Protein AF-A0A2V5Q700-F1 (afdb_monomer)

Mean predicted aligned error: 2.27 Å

Structure (mmCIF, N/CA/C/O backbone):
data_AF-A0A2V5Q700-F1
#
_entry.id   AF-A0A2V5Q700-F1
#
loop_
_atom_site.group_PDB
_atom_site.id
_atom_site.type_symbol
_atom_site.label_atom_id
_atom_site.label_alt_id
_atom_site.label_comp_id
_atom_site.label_asym_id
_atom_site.label_entity_id
_atom_site.label_seq_id
_atom_site.pdbx_PDB_ins_code
_atom_site.Cartn_x
_atom_site.Cartn_y
_atom_site.Cartn_z
_atom_site.occupancy
_atom_site.B_iso_or_equiv
_atom_site.auth_seq_id
_atom_site.auth_comp_id
_atom_site.auth_asym_id
_atom_site.auth_atom_id
_atom_site.pdbx_PDB_model_num
ATOM 1 N N . MET A 1 1 ? 0.030 -3.138 -11.727 1.00 96.06 1 MET A N 1
ATOM 2 C CA . MET A 1 1 ? -1.279 -2.973 -11.046 1.00 96.06 1 MET A CA 1
ATOM 3 C C . MET A 1 1 ? -1.141 -3.255 -9.556 1.00 96.06 1 MET A C 1
ATOM 5 O O . MET A 1 1 ? -0.258 -4.011 -9.170 1.00 96.06 1 MET A O 1
ATOM 9 N N . ILE A 1 2 ? -2.013 -2.672 -8.734 1.00 98.50 2 ILE A N 1
ATOM 10 C CA . ILE A 1 2 ? -2.138 -2.974 -7.301 1.00 98.50 2 ILE A CA 1
ATOM 11 C C . ILE A 1 2 ? -3.626 -3.036 -6.936 1.00 98.50 2 ILE A C 1
ATOM 13 O O . ILE A 1 2 ? -4.430 -2.302 -7.510 1.00 98.50 2 ILE A O 1
ATOM 17 N N . SER A 1 3 ? -4.001 -3.939 -6.036 1.00 98.69 3 SER A N 1
ATOM 18 C CA . SER A 1 3 ? -5.381 -4.166 -5.596 1.00 98.69 3 SER A CA 1
ATOM 19 C C . SER A 1 3 ? -5.422 -4.573 -4.124 1.00 98.69 3 SER A C 1
ATOM 21 O O . SER A 1 3 ? -4.418 -5.039 -3.589 1.00 98.69 3 SER A O 1
ATOM 23 N N . ALA A 1 4 ? -6.574 -4.388 -3.482 1.00 98.75 4 ALA A N 1
ATOM 24 C CA . ALA A 1 4 ? -6.789 -4.679 -2.070 1.00 98.75 4 ALA A CA 1
ATOM 25 C C . ALA A 1 4 ? -8.151 -5.354 -1.883 1.00 98.75 4 ALA A C 1
ATOM 27 O O . ALA A 1 4 ? -9.138 -4.918 -2.482 1.00 98.75 4 ALA A O 1
ATOM 28 N N . GLY A 1 5 ? -8.212 -6.402 -1.067 1.00 98.25 5 GLY A N 1
ATOM 29 C CA . GLY A 1 5 ? -9.446 -7.134 -0.802 1.00 98.25 5 GLY A CA 1
ATOM 30 C C . GLY A 1 5 ? -9.467 -7.714 0.611 1.00 98.25 5 GLY A C 1
ATOM 31 O O . GLY A 1 5 ? -8.581 -8.507 0.923 1.00 98.25 5 GLY A O 1
ATOM 32 N N . PRO A 1 6 ? -10.462 -7.372 1.452 1.00 98.31 6 PRO A N 1
ATOM 33 C CA . PRO A 1 6 ? -11.568 -6.429 1.211 1.00 98.31 6 PRO A CA 1
ATOM 34 C C . PRO A 1 6 ? -11.150 -4.943 1.174 1.00 98.31 6 PRO A C 1
ATOM 36 O O . PRO A 1 6 ? -10.200 -4.544 1.846 1.00 98.31 6 PRO A O 1
ATOM 39 N N . ASN A 1 7 ? -11.879 -4.120 0.407 1.00 97.94 7 ASN A N 1
ATOM 40 C CA . ASN A 1 7 ? -11.767 -2.654 0.400 1.00 97.94 7 ASN A CA 1
ATOM 41 C C . ASN A 1 7 ? -13.121 -2.004 -0.001 1.00 97.94 7 ASN A C 1
ATOM 43 O O . ASN A 1 7 ? -13.537 -2.189 -1.147 1.00 97.94 7 ASN A O 1
ATOM 47 N N . PRO A 1 8 ? -13.821 -1.271 0.893 1.00 97.81 8 PRO A N 1
ATOM 48 C CA . PRO A 1 8 ? -13.441 -0.979 2.276 1.00 97.81 8 PRO A CA 1
ATOM 49 C C . PRO A 1 8 ? -13.330 -2.251 3.120 1.00 97.81 8 PRO A C 1
ATOM 51 O O . PRO A 1 8 ? -14.021 -3.240 2.868 1.00 97.81 8 PRO A O 1
ATOM 54 N N . VAL A 1 9 ? -12.463 -2.240 4.128 1.00 98.38 9 VAL A N 1
ATOM 55 C CA . VAL A 1 9 ? -12.397 -3.337 5.102 1.00 98.38 9 VAL A CA 1
ATOM 56 C C . VAL A 1 9 ? -13.659 -3.295 5.975 1.00 98.38 9 VAL A C 1
ATOM 58 O O . VAL A 1 9 ? -14.046 -2.206 6.393 1.00 98.38 9 VAL A O 1
ATOM 61 N N . PRO A 1 10 ? -14.316 -4.428 6.285 1.00 97.62 10 PRO A N 1
ATOM 62 C CA . PRO A 1 10 ? -15.503 -4.430 7.139 1.00 97.62 10 PRO A CA 1
ATOM 63 C C . PRO A 1 10 ? -15.261 -3.801 8.522 1.00 97.62 10 PRO A C 1
ATOM 65 O O . PRO A 1 10 ? -14.192 -3.964 9.124 1.00 97.62 10 PRO A O 1
ATOM 68 N N . ALA A 1 11 ? -16.271 -3.096 9.040 1.00 96.06 11 ALA A N 1
ATOM 69 C CA . ALA A 1 11 ? -16.256 -2.543 10.394 1.00 96.06 11 ALA A CA 1
ATOM 70 C C . ALA A 1 11 ? -16.257 -3.654 11.462 1.00 96.06 11 ALA A C 1
ATOM 72 O O . ALA A 1 11 ? -16.690 -4.779 11.214 1.00 96.06 11 ALA A O 1
ATOM 73 N N . GLY A 1 12 ? -15.761 -3.335 12.657 1.00 92.12 12 GLY A N 1
ATOM 74 C CA . GLY A 1 12 ? -15.725 -4.243 13.804 1.00 92.12 12 GLY A CA 1
ATOM 75 C C . GLY A 1 12 ? -14.675 -3.832 14.834 1.00 92.12 12 GLY A C 1
ATOM 76 O O . GLY A 1 12 ? -13.915 -2.886 14.620 1.00 92.12 12 GLY A O 1
ATOM 77 N N . SER A 1 13 ? -14.595 -4.570 15.938 1.00 90.88 13 SER A N 1
ATOM 78 C CA . SER A 1 13 ? -13.622 -4.308 17.004 1.00 90.88 13 SER A CA 1
ATOM 79 C C . SER A 1 13 ? -12.177 -4.568 16.552 1.00 90.88 13 SER A C 1
ATOM 81 O O . SER A 1 13 ? -11.927 -5.444 15.727 1.00 90.88 13 SER A O 1
ATOM 83 N N . GLY A 1 14 ? -11.213 -3.827 17.108 1.00 92.06 14 GLY A N 1
ATOM 84 C CA . GLY A 1 14 ? -9.790 -3.966 16.765 1.00 92.06 14 GLY A CA 1
ATOM 85 C C . GLY A 1 14 ? -9.459 -3.474 15.354 1.00 92.06 14 GLY A C 1
ATOM 86 O O . GLY A 1 14 ? -10.238 -2.728 14.770 1.00 92.06 14 GLY A O 1
ATOM 87 N N . ALA A 1 15 ? -8.302 -3.860 14.811 1.00 95.00 15 ALA A N 1
ATOM 88 C CA . ALA A 1 15 ? -7.957 -3.626 13.407 1.00 95.00 15 ALA A CA 1
ATOM 89 C C . ALA A 1 15 ? -8.610 -4.691 12.510 1.00 95.00 15 ALA A C 1
ATOM 91 O O . ALA A 1 15 ? -8.755 -5.842 12.915 1.00 95.00 15 ALA A O 1
ATOM 92 N N . GLY A 1 16 ? -8.999 -4.305 11.296 1.00 97.50 16 GLY A N 1
ATOM 93 C CA . GLY A 1 16 ? -9.421 -5.249 10.264 1.00 97.50 16 GLY A CA 1
ATOM 94 C C . GLY A 1 16 ? -8.233 -5.649 9.396 1.00 97.50 16 GLY A C 1
ATOM 95 O O . GLY A 1 16 ? -7.149 -5.087 9.534 1.00 97.50 16 GLY A O 1
ATOM 96 N N . THR A 1 17 ? -8.445 -6.573 8.466 1.00 98.25 17 THR A N 1
ATOM 97 C CA . THR A 1 17 ? -7.395 -7.032 7.550 1.00 98.25 17 THR A CA 1
ATOM 98 C C . THR A 1 17 ? -7.840 -6.848 6.107 1.00 98.25 17 THR A C 1
ATOM 100 O O . THR A 1 17 ? -8.986 -7.141 5.761 1.00 98.25 17 THR A O 1
ATOM 103 N N . THR A 1 18 ? -6.924 -6.375 5.267 1.00 98.62 18 THR A N 1
ATOM 104 C CA . THR A 1 18 ? -7.027 -6.456 3.808 1.00 98.62 18 THR A CA 1
ATOM 105 C C . THR A 1 18 ? -5.832 -7.224 3.263 1.00 98.62 18 THR A C 1
ATOM 107 O O . THR A 1 18 ? -4.750 -7.162 3.842 1.00 98.62 18 THR A O 1
ATOM 110 N N . THR A 1 19 ? -5.996 -7.905 2.137 1.00 98.81 19 THR A N 1
ATOM 111 C CA . THR A 1 19 ? -4.874 -8.473 1.390 1.00 98.81 19 THR A CA 1
ATOM 112 C C . THR A 1 19 ? -4.521 -7.546 0.235 1.00 98.81 19 THR A C 1
ATOM 114 O O . THR A 1 19 ? -5.355 -7.300 -0.641 1.00 98.81 19 THR A O 1
ATOM 117 N N . ILE A 1 20 ? -3.280 -7.064 0.203 1.00 98.81 20 ILE A N 1
ATOM 118 C CA . ILE A 1 20 ? -2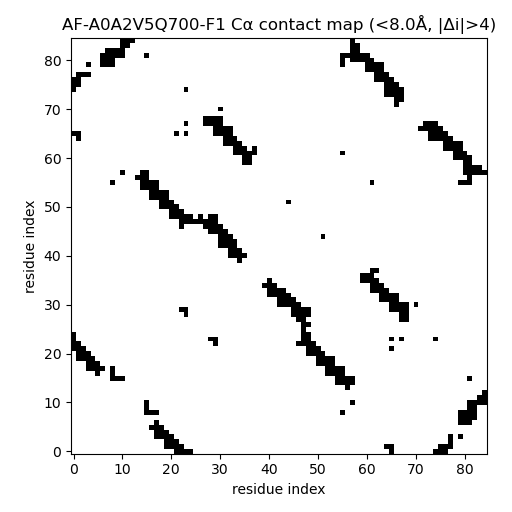.723 -6.288 -0.906 1.00 98.81 20 ILE A CA 1
ATOM 119 C C . ILE A 1 20 ? -2.110 -7.245 -1.922 1.00 98.81 20 ILE A C 1
ATOM 121 O O . ILE A 1 20 ? -1.271 -8.068 -1.568 1.00 98.81 20 ILE A O 1
ATOM 125 N N . LYS A 1 21 ? -2.498 -7.117 -3.192 1.00 98.81 21 LYS A N 1
ATOM 126 C CA . LYS A 1 21 ? -1.920 -7.860 -4.321 1.00 98.81 21 LYS A CA 1
ATOM 127 C C . LYS A 1 21 ? -1.365 -6.903 -5.358 1.00 98.81 21 LYS A C 1
ATOM 129 O O . LYS A 1 21 ? -2.047 -5.942 -5.724 1.00 98.81 21 LYS A O 1
ATOM 134 N N . TRP A 1 22 ? -0.172 -7.179 -5.871 1.00 98.75 22 TRP A N 1
ATOM 135 C CA . TRP A 1 22 ? 0.483 -6.337 -6.872 1.00 98.75 22 TRP A CA 1
ATOM 136 C C . TRP A 1 22 ? 1.161 -7.155 -7.970 1.00 98.75 22 TRP A C 1
ATOM 138 O O . TRP A 1 22 ? 1.457 -8.332 -7.803 1.00 98.75 22 TRP A O 1
ATOM 148 N N . THR A 1 23 ? 1.405 -6.497 -9.101 1.00 98.44 23 THR A N 1
ATOM 149 C CA . THR A 1 23 ? 2.334 -6.943 -10.148 1.00 98.44 23 THR A CA 1
ATOM 150 C C . THR A 1 23 ? 2.816 -5.736 -10.951 1.00 98.44 23 THR A C 1
ATOM 152 O O . THR A 1 23 ? 2.035 -4.812 -11.208 1.00 98.44 23 THR A O 1
ATOM 155 N N . THR A 1 24 ? 4.083 -5.713 -11.352 1.00 97.69 24 THR A N 1
ATOM 156 C CA . THR A 1 24 ? 4.655 -4.705 -12.260 1.00 97.69 24 THR A CA 1
ATOM 157 C C . THR A 1 24 ? 4.187 -4.896 -13.702 1.00 97.69 24 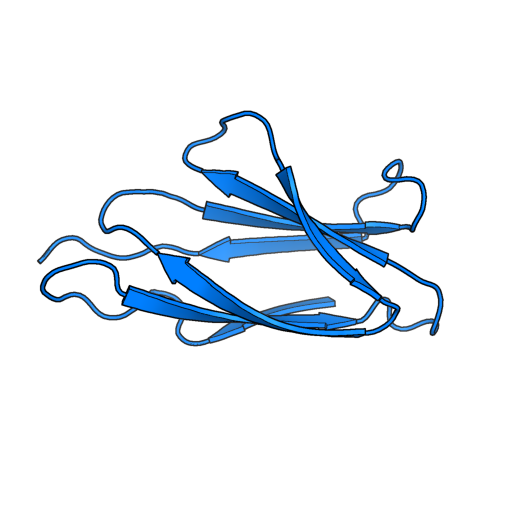THR A C 1
ATOM 159 O O . THR A 1 24 ? 4.128 -3.929 -14.457 1.00 97.69 24 THR A O 1
ATOM 162 N N . GLY A 1 25 ? 3.741 -6.105 -14.062 1.00 96.25 25 GLY A N 1
ATOM 163 C CA . GLY A 1 25 ? 3.217 -6.460 -15.385 1.00 96.25 25 GLY A CA 1
ATOM 164 C C . GLY A 1 25 ? 4.287 -6.744 -16.443 1.00 96.25 25 GLY A C 1
ATOM 165 O O . GLY A 1 25 ? 3.969 -7.344 -17.465 1.00 96.25 25 GLY A O 1
ATOM 166 N N . ASP A 1 26 ? 5.540 -6.364 -16.193 1.00 95.06 26 ASP A N 1
ATOM 167 C CA . ASP A 1 26 ? 6.694 -6.600 -17.071 1.00 95.06 26 ASP A CA 1
ATOM 168 C C . ASP A 1 26 ? 7.718 -7.586 -16.478 1.00 95.06 26 ASP A C 1
ATOM 170 O O . ASP A 1 26 ? 8.735 -7.879 -17.104 1.00 95.06 26 ASP A O 1
ATOM 174 N N . GLY A 1 27 ? 7.451 -8.112 -15.278 1.00 95.44 27 GLY A N 1
ATOM 175 C CA . GLY A 1 27 ? 8.326 -9.056 -14.581 1.00 95.44 27 GLY A CA 1
ATOM 176 C C . GLY A 1 27 ? 9.554 -8.413 -13.931 1.00 95.44 27 GLY A C 1
ATOM 177 O O . GLY A 1 27 ? 10.363 -9.123 -13.337 1.00 95.44 27 GLY A O 1
ATOM 178 N N . THR A 1 28 ? 9.705 -7.088 -14.008 1.00 96.94 28 THR A N 1
ATOM 179 C CA . THR A 1 28 ? 10.755 -6.367 -13.279 1.00 96.94 28 THR A CA 1
ATOM 180 C C . THR A 1 28 ? 10.371 -6.195 -11.816 1.00 96.94 28 THR A C 1
ATOM 182 O O . THR A 1 28 ? 9.189 -6.109 -11.488 1.00 96.94 28 THR A O 1
ATOM 185 N N . THR A 1 29 ? 11.355 -6.134 -10.916 1.00 97.81 29 THR A N 1
ATOM 186 C CA . THR A 1 29 ? 11.097 -5.905 -9.488 1.00 97.81 29 THR A CA 1
ATOM 187 C C . THR A 1 29 ? 10.451 -4.538 -9.260 1.00 97.81 29 THR A C 1
ATOM 189 O O . THR A 1 29 ? 10.977 -3.512 -9.692 1.00 97.81 29 THR A O 1
ATOM 192 N N . GLY A 1 30 ? 9.336 -4.521 -8.529 1.00 98.19 30 GLY A N 1
ATOM 193 C CA . GLY A 1 30 ? 8.730 -3.312 -7.983 1.00 98.19 30 GLY A CA 1
ATOM 194 C C . GLY A 1 30 ? 8.795 -3.286 -6.459 1.00 98.19 30 GLY A C 1
ATOM 195 O O . GLY A 1 30 ? 9.099 -4.294 -5.819 1.00 98.19 30 GLY A O 1
ATOM 196 N N . LYS A 1 31 ? 8.482 -2.127 -5.882 1.00 98.62 31 LYS A N 1
ATOM 197 C CA . LYS A 1 31 ? 8.384 -1.925 -4.432 1.00 98.62 31 LYS A CA 1
ATOM 198 C C . LYS A 1 31 ? 7.024 -1.358 -4.071 1.00 98.62 31 LYS A C 1
ATOM 200 O O . LYS A 1 31 ? 6.560 -0.409 -4.700 1.00 98.62 31 LYS A O 1
ATOM 205 N N . VAL A 1 32 ? 6.382 -1.937 -3.068 1.00 98.75 32 VAL A N 1
ATOM 206 C CA . VAL A 1 32 ? 5.126 -1.44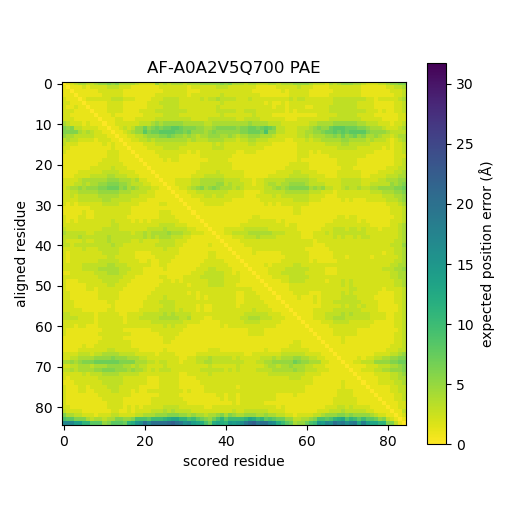4 -2.509 1.00 98.75 32 VAL A CA 1
ATOM 207 C C . VAL A 1 32 ? 5.442 -0.661 -1.247 1.00 98.75 32 VAL A C 1
ATOM 209 O O . VAL A 1 32 ? 6.072 -1.185 -0.333 1.00 98.75 32 VAL A O 1
ATOM 212 N N . PHE A 1 33 ? 4.971 0.578 -1.188 1.00 98.81 33 PHE A N 1
ATOM 213 C CA . PHE A 1 33 ? 5.037 1.440 -0.014 1.00 98.81 33 PHE A CA 1
ATOM 214 C C . PHE A 1 33 ? 3.636 1.687 0.534 1.00 98.81 33 PHE A C 1
ATOM 216 O O . PHE A 1 33 ? 2.655 1.655 -0.214 1.00 98.81 33 PHE A O 1
ATOM 223 N N . VAL A 1 34 ? 3.547 1.945 1.836 1.00 98.75 34 VAL A N 1
ATOM 224 C CA . VAL A 1 34 ? 2.303 2.292 2.530 1.00 98.75 34 VAL A CA 1
ATOM 225 C C . VAL A 1 34 ? 2.456 3.611 3.279 1.00 98.75 34 VAL A C 1
ATOM 227 O O . VAL A 1 34 ? 3.477 3.855 3.916 1.00 98.75 34 VAL A O 1
ATOM 230 N N . SER A 1 35 ? 1.430 4.455 3.217 1.00 98.75 35 SER A N 1
ATOM 231 C CA . SER A 1 35 ? 1.288 5.691 3.995 1.00 98.75 35 SER A CA 1
ATOM 232 C C . SER A 1 35 ? -0.054 5.676 4.724 1.00 98.75 35 SER A C 1
ATOM 234 O O . SER A 1 35 ? -1.055 5.256 4.144 1.00 98.75 35 SER A O 1
ATOM 236 N N . ALA A 1 36 ? -0.076 6.128 5.978 1.00 98.38 36 ALA A N 1
ATOM 237 C CA . ALA A 1 36 ? -1.285 6.285 6.784 1.00 98.38 36 ALA A CA 1
ATOM 238 C C . ALA A 1 36 ? -1.567 7.778 6.994 1.00 98.38 36 ALA A C 1
ATOM 240 O O . ALA A 1 36 ? -0.682 8.505 7.443 1.00 98.38 36 ALA A O 1
ATOM 241 N N . ASP A 1 37 ? -2.766 8.237 6.632 1.00 97.62 37 ASP A N 1
ATOM 242 C CA . ASP A 1 37 ? -3.220 9.634 6.744 1.00 97.62 37 ASP A CA 1
ATOM 243 C C . ASP A 1 37 ? -2.221 10.668 6.186 1.00 97.62 37 ASP A C 1
ATOM 245 O O . ASP A 1 37 ? -2.053 11.766 6.712 1.00 97.62 37 ASP A O 1
ATOM 249 N N . GLY A 1 38 ? -1.532 10.311 5.097 1.00 96.25 38 GLY A N 1
ATOM 250 C CA . GLY A 1 38 ? -0.554 11.179 4.437 1.00 96.25 38 GLY A CA 1
ATOM 251 C C . GLY A 1 38 ? 0.801 11.287 5.145 1.00 96.25 38 GLY A C 1
ATOM 252 O O . GLY A 1 38 ? 1.633 12.089 4.724 1.00 96.25 38 GLY A O 1
ATOM 253 N N . ALA A 1 39 ? 1.059 10.488 6.186 1.00 97.94 39 ALA A N 1
ATOM 254 C CA . ALA A 1 39 ? 2.375 10.390 6.814 1.00 97.94 39 ALA A CA 1
ATOM 255 C C . ALA A 1 39 ? 3.448 9.864 5.840 1.00 97.94 39 ALA A C 1
ATOM 257 O O . ALA A 1 39 ? 3.137 9.313 4.778 1.00 97.94 39 ALA A O 1
ATOM 258 N N . GLN A 1 40 ? 4.722 10.001 6.224 1.00 98.00 40 GLN A N 1
ATOM 259 C CA . GLN A 1 40 ? 5.850 9.458 5.463 1.00 98.00 40 GLN A CA 1
ATOM 260 C C . GLN A 1 40 ? 5.619 7.977 5.142 1.00 98.00 40 GLN A C 1
ATOM 262 O O . GLN A 1 40 ? 5.319 7.182 6.031 1.00 98.00 40 GLN A O 1
ATOM 267 N N . GLU A 1 41 ? 5.755 7.619 3.866 1.00 98.31 41 GLU A N 1
ATOM 268 C CA . GLU A 1 41 ? 5.546 6.245 3.427 1.00 98.31 41 GLU A CA 1
ATOM 269 C C . GLU A 1 41 ? 6.715 5.337 3.818 1.00 98.31 41 GLU A C 1
ATOM 271 O O . GLU A 1 41 ? 7.875 5.762 3.817 1.00 98.31 41 GLU A O 1
ATOM 276 N N . THR A 1 42 ? 6.395 4.085 4.136 1.00 98.31 42 THR A N 1
ATOM 277 C CA . THR A 1 42 ? 7.349 3.035 4.517 1.00 98.31 42 THR A CA 1
ATOM 278 C C . THR A 1 42 ? 7.242 1.848 3.571 1.00 98.31 42 THR A C 1
ATOM 280 O O . THR A 1 42 ? 6.150 1.543 3.087 1.00 98.31 42 THR A O 1
ATOM 283 N N . GLU A 1 43 ? 8.362 1.170 3.311 1.00 98.31 43 GLU A N 1
ATOM 284 C CA . GLU A 1 43 ? 8.368 -0.024 2.461 1.00 98.31 43 GLU A CA 1
ATOM 285 C C . GLU A 1 43 ? 7.535 -1.131 3.121 1.00 98.31 43 GLU A C 1
ATOM 287 O O . GLU A 1 43 ? 7.677 -1.411 4.311 1.00 98.31 43 GLU A O 1
ATOM 292 N N . PHE A 1 44 ? 6.623 -1.712 2.348 1.00 98.50 44 PHE A N 1
ATOM 293 C CA . PHE A 1 44 ? 5.680 -2.738 2.782 1.00 98.50 44 PHE A CA 1
ATOM 294 C C . PHE A 1 44 ? 6.039 -4.107 2.199 1.00 98.50 44 PHE A C 1
A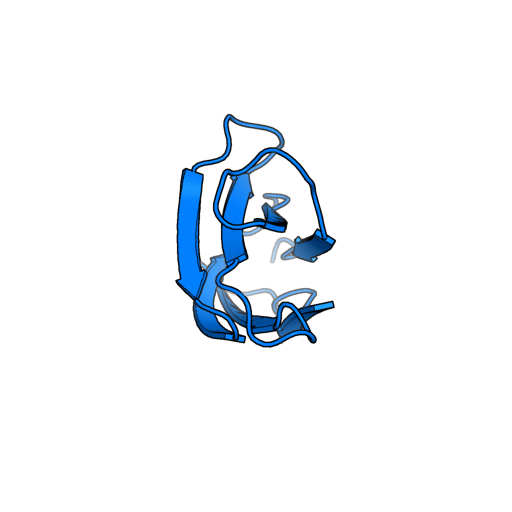TOM 296 O O . PHE A 1 44 ? 5.974 -5.112 2.901 1.00 98.50 44 PHE A O 1
ATOM 303 N N . ALA A 1 45 ? 6.423 -4.149 0.921 1.00 98.31 45 ALA A N 1
ATOM 304 C CA . ALA A 1 45 ? 6.863 -5.364 0.244 1.00 98.31 45 ALA A CA 1
ATOM 305 C C . ALA A 1 45 ? 7.686 -5.031 -1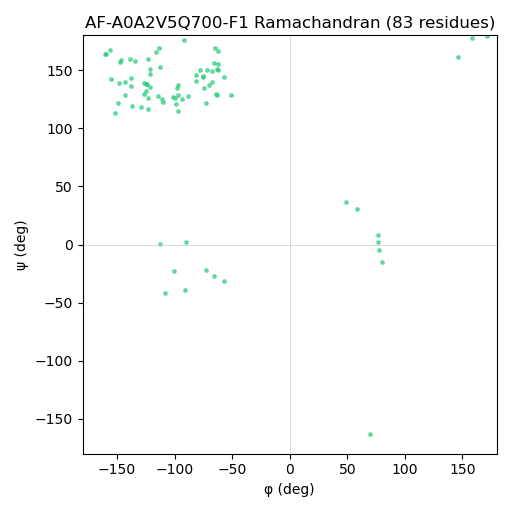.010 1.00 98.31 45 ALA A C 1
ATOM 307 O O . ALA A 1 45 ? 7.588 -3.928 -1.548 1.00 98.31 45 ALA A O 1
ATOM 308 N N . GLU A 1 46 ? 8.423 -6.007 -1.534 1.00 98.19 46 GLU A N 1
ATOM 309 C CA . GLU A 1 46 ? 9.068 -5.924 -2.847 1.00 98.19 46 GLU A CA 1
ATOM 310 C C . GLU A 1 46 ? 8.852 -7.200 -3.663 1.00 98.19 46 GLU A C 1
ATOM 312 O O . GLU A 1 46 ? 8.564 -8.268 -3.120 1.00 98.19 46 GLU A O 1
ATOM 317 N N . GLY A 1 47 ? 8.980 -7.079 -4.982 1.00 98.19 47 GLY A N 1
ATOM 318 C CA . GLY A 1 47 ? 8.887 -8.191 -5.923 1.00 98.19 47 GLY A CA 1
ATOM 319 C C . GLY A 1 47 ? 8.257 -7.775 -7.253 1.00 98.19 47 GLY A C 1
ATOM 320 O O . GLY A 1 47 ? 7.599 -6.730 -7.326 1.00 98.19 47 GLY A O 1
ATOM 321 N N . PRO A 1 48 ? 8.443 -8.568 -8.322 1.00 97.88 48 PRO A N 1
ATOM 322 C CA . PRO A 1 48 ? 7.768 -8.327 -9.597 1.00 97.88 48 PRO A CA 1
ATOM 323 C C . PRO A 1 48 ? 6.248 -8.511 -9.497 1.00 97.88 48 PRO A C 1
ATOM 325 O O . PRO A 1 48 ? 5.482 -7.865 -10.211 1.00 97.88 48 PRO A O 1
ATOM 328 N N . ASP A 1 49 ? 5.804 -9.337 -8.558 1.00 98.62 49 ASP A N 1
ATOM 329 C CA . ASP A 1 49 ? 4.424 -9.535 -8.146 1.00 98.62 49 ASP A CA 1
ATOM 330 C C . ASP A 1 49 ? 4.384 -10.080 -6.715 1.00 98.62 49 ASP A C 1
ATOM 332 O O . ASP A 1 49 ? 5.417 -10.453 -6.154 1.00 98.62 49 ASP A O 1
ATOM 336 N N . GLY A 1 50 ? 3.201 -10.079 -6.104 1.00 98.25 50 GLY A N 1
ATOM 337 C CA . GLY A 1 50 ? 3.029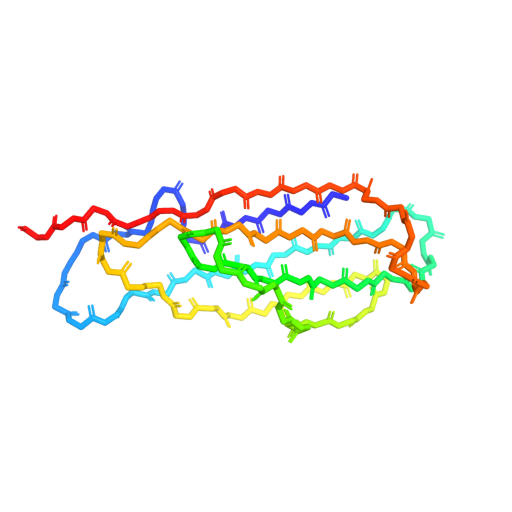 -10.661 -4.782 1.00 98.25 50 GLY A CA 1
ATOM 338 C C . GLY A 1 50 ? 1.676 -10.399 -4.137 1.00 98.25 50 GLY A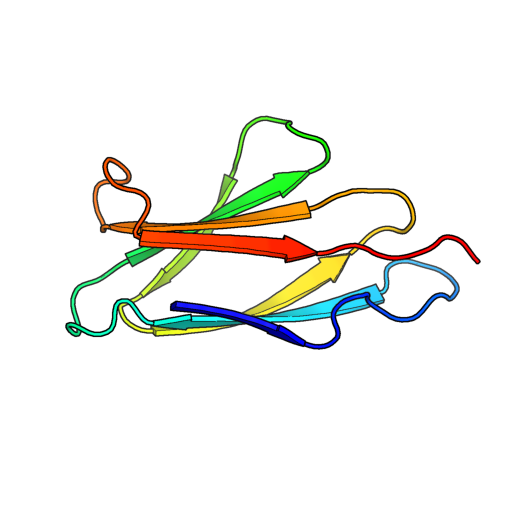 C 1
ATOM 339 O O . GLY A 1 50 ? 0.787 -9.747 -4.698 1.00 98.25 50 GLY A O 1
ATOM 340 N N . SER A 1 51 ? 1.528 -10.955 -2.935 1.00 98.50 51 SER A N 1
ATOM 341 C CA . SER A 1 51 ? 0.348 -10.843 -2.081 1.00 98.50 51 SER A CA 1
ATOM 342 C C . SER A 1 51 ? 0.790 -10.756 -0.622 1.00 98.50 51 SER A C 1
ATOM 344 O O . SER A 1 51 ? 1.563 -11.602 -0.177 1.00 98.50 51 SER A O 1
ATOM 346 N N . HIS A 1 52 ? 0.304 -9.766 0.126 1.00 98.56 52 HIS A N 1
ATOM 347 C CA . HIS A 1 52 ? 0.648 -9.587 1.538 1.00 98.56 52 HIS A CA 1
ATOM 348 C C . HIS A 1 52 ? -0.517 -8.971 2.321 1.00 98.56 52 HIS A C 1
ATOM 350 O O . HIS A 1 52 ? -1.188 -8.060 1.830 1.00 98.56 52 HIS A O 1
ATOM 356 N N . ASP A 1 53 ? -0.759 -9.464 3.532 1.00 98.56 53 ASP A N 1
ATOM 357 C CA . ASP A 1 53 ? -1.837 -8.970 4.388 1.00 98.56 53 ASP A CA 1
ATOM 358 C C . ASP A 1 53 ? -1.423 -7.695 5.126 1.00 98.56 53 ASP A C 1
ATOM 360 O O . ASP A 1 53 ? -0.300 -7.571 5.609 1.00 98.56 53 ASP A O 1
ATOM 364 N N . ALA A 1 54 ? -2.350 -6.748 5.239 1.00 98.31 54 ALA A N 1
ATOM 365 C CA . ALA A 1 54 ? -2.149 -5.487 5.934 1.00 98.31 54 ALA A CA 1
ATOM 366 C C . ALA A 1 54 ? -3.251 -5.257 6.984 1.00 98.31 54 ALA A C 1
ATOM 368 O O . ALA A 1 54 ? -4.443 -5.351 6.655 1.00 98.31 54 ALA A O 1
ATOM 369 N N . PRO A 1 55 ? -2.889 -4.930 8.239 1.00 97.94 55 PRO A N 1
ATOM 370 C CA . PRO A 1 55 ? -3.851 -4.490 9.236 1.00 97.94 55 PRO A CA 1
ATOM 371 C C . PRO A 1 55 ? -4.304 -3.055 8.940 1.00 97.94 55 PRO A C 1
ATOM 373 O O . PRO A 1 55 ? -3.483 -2.177 8.686 1.00 97.94 55 PRO A O 1
ATOM 376 N N . ILE A 1 56 ? -5.610 -2.805 9.013 1.00 98.19 56 ILE A N 1
ATOM 377 C CA . ILE A 1 56 ? -6.229 -1.510 8.715 1.00 98.19 56 ILE A CA 1
ATOM 378 C C . ILE A 1 56 ? -7.017 -1.034 9.934 1.00 98.19 56 ILE A C 1
ATOM 380 O O . ILE A 1 56 ? -7.995 -1.659 10.368 1.00 98.19 56 ILE A O 1
ATOM 384 N N . GLN A 1 57 ? -6.587 0.091 10.497 1.00 97.69 57 GLN A N 1
ATOM 385 C CA . GLN A 1 57 ? -7.287 0.757 11.590 1.00 97.69 57 GLN A CA 1
ATOM 386 C C . GLN A 1 57 ? -8.535 1.481 11.074 1.00 97.69 57 GLN A C 1
ATOM 388 O O . GLN A 1 57 ? -8.556 2.002 9.961 1.00 97.69 57 GLN A O 1
ATOM 393 N N . ALA A 1 58 ? -9.599 1.490 11.878 1.00 96.94 58 ALA A N 1
ATOM 394 C CA . ALA A 1 58 ? -10.805 2.241 11.544 1.00 96.94 58 ALA A CA 1
ATOM 395 C C . ALA A 1 58 ? -10.530 3.751 11.595 1.00 96.94 58 ALA A C 1
ATOM 397 O O . ALA A 1 58 ? -9.827 4.218 12.489 1.00 96.94 58 ALA A O 1
ATOM 398 N N . GLY A 1 59 ? -11.091 4.504 10.647 1.00 95.50 59 GLY A N 1
ATOM 399 C CA . GLY A 1 59 ? -10.936 5.962 10.576 1.00 95.50 59 GLY A CA 1
ATOM 400 C C . GLY A 1 59 ? -9.600 6.460 10.013 1.00 95.50 59 GLY A C 1
ATOM 401 O O . GLY A 1 59 ? -9.470 7.661 9.807 1.00 95.50 59 GLY A O 1
ATOM 402 N N . VAL A 1 60 ? -8.654 5.564 9.718 1.00 96.94 60 VAL A N 1
ATOM 403 C CA . VAL A 1 60 ? -7.379 5.883 9.057 1.00 96.94 60 VAL A CA 1
ATOM 404 C C . VAL A 1 60 ? -7.500 5.605 7.560 1.00 96.94 60 VAL A C 1
ATOM 406 O O . VAL A 1 60 ? -8.049 4.578 7.142 1.00 96.94 60 VAL A O 1
ATOM 409 N N . THR A 1 61 ? -6.971 6.508 6.740 1.00 98.00 61 THR A N 1
ATOM 410 C CA . THR A 1 61 ? -6.866 6.335 5.289 1.00 98.00 61 THR A CA 1
ATOM 411 C C . THR A 1 61 ? -5.472 5.843 4.934 1.00 98.00 61 THR A C 1
ATOM 413 O O . THR A 1 61 ? -4.492 6.569 5.094 1.00 98.00 61 THR A O 1
ATOM 416 N N . TYR A 1 62 ? -5.374 4.621 4.412 1.00 98.62 62 TYR A N 1
ATOM 417 C CA . TYR A 1 62 ? -4.106 4.070 3.943 1.00 98.62 62 TYR A CA 1
ATOM 418 C C . TYR A 1 62 ? -3.980 4.237 2.429 1.00 98.62 62 TYR A C 1
ATOM 420 O O . TYR A 1 62 ? -4.908 3.915 1.686 1.00 98.62 62 TYR A O 1
ATOM 428 N N . GLU A 1 63 ? -2.826 4.684 1.946 1.00 98.75 63 GLU A N 1
ATOM 429 C CA . GLU A 1 63 ? -2.452 4.607 0.532 1.00 98.75 63 GLU A CA 1
ATOM 430 C C . GLU A 1 63 ? -1.333 3.587 0.357 1.00 98.75 63 GLU A C 1
ATOM 432 O O . GLU A 1 63 ? -0.261 3.734 0.939 1.00 98.75 63 GLU A O 1
ATOM 437 N N . PHE A 1 64 ? -1.574 2.584 -0.487 1.00 98.81 64 PHE A N 1
ATOM 438 C CA . PHE A 1 64 ? -0.542 1.670 -0.961 1.00 98.81 64 PHE A CA 1
ATOM 439 C C . PHE A 1 64 ? -0.127 2.084 -2.368 1.00 98.81 64 PHE A C 1
ATOM 441 O O . PHE A 1 64 ? -0.974 2.231 -3.257 1.00 98.81 64 PHE A O 1
ATOM 448 N N . ARG A 1 65 ? 1.172 2.269 -2.583 1.00 98.81 65 ARG A N 1
ATOM 449 C CA . ARG A 1 65 ? 1.749 2.734 -3.848 1.00 98.81 65 ARG A CA 1
ATOM 450 C C . ARG A 1 65 ? 2.762 1.714 -4.338 1.00 98.81 65 ARG A C 1
ATOM 452 O O . ARG A 1 65 ? 3.660 1.328 -3.601 1.00 98.81 65 ARG A O 1
ATOM 459 N N . LEU A 1 66 ? 2.596 1.264 -5.576 1.00 98.81 66 LEU A N 1
ATOM 460 C CA . LEU A 1 66 ? 3.569 0.428 -6.267 1.00 98.81 66 LEU A CA 1
ATOM 461 C C . LEU A 1 66 ? 4.487 1.337 -7.078 1.00 98.81 66 LEU A C 1
ATOM 463 O O . LEU A 1 66 ? 4.007 2.082 -7.937 1.00 98.81 66 LEU A O 1
ATOM 467 N N . TYR A 1 67 ? 5.784 1.217 -6.855 1.00 98.69 67 TYR A N 1
ATOM 468 C CA . TYR A 1 67 ? 6.837 1.889 -7.601 1.00 98.69 67 TYR A CA 1
ATOM 469 C C . TYR A 1 67 ? 7.709 0.875 -8.345 1.00 98.69 67 TYR A C 1
ATOM 471 O O . TYR A 1 67 ? 7.664 -0.330 -8.079 1.00 98.69 67 TYR A O 1
ATOM 479 N N . ASN A 1 68 ? 8.512 1.367 -9.284 1.00 97.56 68 ASN A N 1
ATOM 480 C CA . ASN A 1 68 ? 9.656 0.624 -9.808 1.00 97.56 68 ASN A CA 1
ATOM 481 C C . ASN A 1 68 ? 10.724 0.384 -8.715 1.00 97.56 68 ASN A C 1
ATOM 483 O O . ASN A 1 68 ? 10.661 0.952 -7.624 1.00 97.56 68 ASN A O 1
ATOM 487 N N . SER A 1 69 ? 11.706 -0.471 -9.007 1.00 96.12 69 SER A N 1
ATOM 488 C CA . SER A 1 69 ? 12.721 -0.929 -8.042 1.00 96.12 69 SER A CA 1
ATOM 489 C C . SER A 1 69 ? 13.540 0.181 -7.373 1.00 96.12 69 SER A C 1
ATOM 491 O O . SER A 1 69 ? 13.940 0.020 -6.221 1.00 96.12 69 SER A O 1
ATOM 493 N N . ASP A 1 70 ? 13.785 1.297 -8.062 1.00 95.88 70 ASP A N 1
ATOM 494 C CA . ASP A 1 70 ? 14.551 2.441 -7.548 1.00 95.88 70 ASP A CA 1
ATOM 495 C C . ASP A 1 70 ? 13.687 3.495 -6.832 1.00 95.88 70 ASP A C 1
ATOM 497 O O . ASP A 1 70 ? 14.212 4.510 -6.376 1.00 95.88 70 A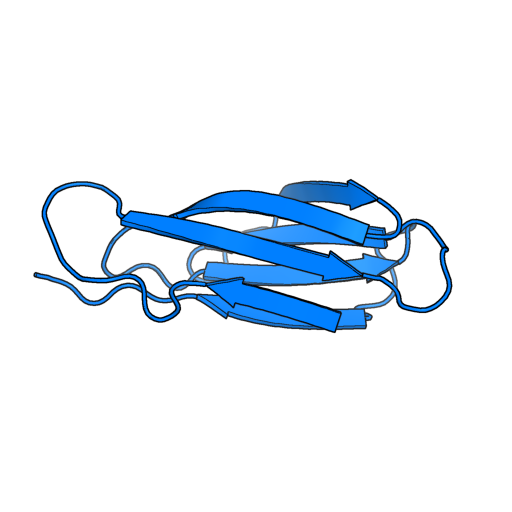SP A O 1
ATOM 501 N N . HIS A 1 71 ? 12.377 3.251 -6.707 1.00 96.44 71 HIS A N 1
ATOM 502 C CA . HIS A 1 71 ? 11.416 4.150 -6.067 1.00 96.44 71 HIS A CA 1
ATOM 503 C C . HIS A 1 71 ? 11.349 5.556 -6.709 1.00 96.44 71 HIS A C 1
ATOM 505 O O . HIS A 1 71 ? 11.046 6.542 -6.043 1.00 96.44 71 HIS A O 1
ATOM 511 N N . THR A 1 72 ? 11.600 5.680 -8.016 1.00 96.81 72 THR A N 1
ATOM 512 C CA . THR A 1 72 ? 11.532 6.976 -8.728 1.00 96.81 72 THR A CA 1
ATOM 513 C C . THR A 1 72 ? 10.241 7.181 -9.516 1.00 96.81 72 THR A C 1
ATOM 515 O O . THR A 1 72 ? 9.851 8.317 -9.794 1.00 96.81 72 THR A O 1
ATOM 518 N N . LYS A 1 73 ? 9.549 6.098 -9.886 1.00 97.50 73 LYS A N 1
ATOM 519 C CA . LYS A 1 73 ? 8.344 6.130 -10.720 1.00 97.50 73 LYS A CA 1
ATOM 520 C C . LYS A 1 73 ? 7.212 5.339 -10.084 1.00 97.50 73 LYS A C 1
ATOM 522 O O . LYS A 1 73 ? 7.292 4.121 -9.946 1.00 97.50 73 LYS A O 1
ATOM 527 N N . GLN A 1 74 ? 6.111 6.025 -9.783 1.00 98.31 74 GLN A N 1
ATOM 528 C CA . GLN A 1 74 ? 4.880 5.378 -9.333 1.00 98.31 74 GLN A CA 1
ATOM 529 C C . GLN A 1 74 ? 4.211 4.655 -10.510 1.00 98.31 74 GLN A C 1
ATOM 531 O O . GLN A 1 74 ? 3.865 5.269 -11.520 1.00 98.31 74 GLN A O 1
ATOM 536 N N . LEU A 1 75 ? 4.014 3.347 -10.373 1.00 98.12 75 LEU A N 1
ATOM 537 C CA . LEU A 1 75 ? 3.375 2.483 -11.367 1.00 98.12 75 LEU A CA 1
ATOM 538 C C . LEU A 1 75 ? 1.864 2.375 -11.141 1.00 98.12 75 LEU A C 1
ATOM 540 O O . LEU A 1 75 ? 1.094 2.335 -12.098 1.00 98.12 75 LEU A O 1
ATOM 544 N N . ALA A 1 76 ? 1.427 2.304 -9.883 1.00 98.38 76 ALA A N 1
ATOM 545 C CA . ALA A 1 76 ? 0.016 2.239 -9.506 1.00 98.38 76 ALA A CA 1
ATOM 546 C C . ALA A 1 76 ? -0.177 2.652 -8.042 1.00 98.38 76 ALA A C 1
ATOM 548 O O . ALA A 1 76 ? 0.773 2.647 -7.262 1.00 98.38 76 ALA A O 1
ATOM 549 N N . LYS A 1 77 ? -1.415 2.961 -7.650 1.00 98.56 77 LYS A N 1
ATOM 550 C CA . LYS A 1 77 ? -1.774 3.179 -6.246 1.00 98.56 77 LYS A CA 1
ATOM 551 C C . LYS A 1 77 ? -3.199 2.737 -5.944 1.00 98.56 77 LYS A C 1
ATOM 553 O O . LYS A 1 77 ? -4.033 2.705 -6.848 1.00 98.56 77 LYS A O 1
ATOM 558 N N . ILE A 1 78 ? -3.475 2.445 -4.679 1.00 98.75 78 ILE A N 1
ATOM 559 C CA . ILE A 1 78 ? -4.819 2.174 -4.171 1.00 98.75 78 ILE A CA 1
ATOM 560 C C . ILE A 1 78 ? -4.984 2.751 -2.767 1.00 98.75 78 ILE A C 1
ATOM 562 O O . ILE A 1 78 ? -4.077 2.678 -1.940 1.00 98.75 78 ILE A O 1
ATOM 566 N N . THR A 1 79 ? -6.158 3.319 -2.506 1.00 98.69 79 THR A N 1
ATOM 567 C CA . THR A 1 79 ? -6.553 3.793 -1.180 1.00 98.69 79 THR A CA 1
ATOM 568 C C . THR A 1 79 ? -7.395 2.723 -0.503 1.00 98.69 79 THR A C 1
ATOM 570 O O . THR A 1 79 ? -8.361 2.240 -1.097 1.00 98.69 79 THR A O 1
ATOM 573 N N . VAL A 1 80 ? -7.039 2.359 0.725 1.00 98.69 80 VAL A N 1
ATOM 574 C CA . VAL A 1 80 ? -7.775 1.410 1.559 1.00 98.69 80 VAL A CA 1
ATOM 575 C C . VAL A 1 80 ? -8.333 2.145 2.764 1.00 98.69 80 VAL A C 1
ATOM 577 O O . VAL A 1 80 ? -7.606 2.831 3.483 1.00 98.69 80 VAL A O 1
ATOM 580 N N . THR A 1 81 ? -9.631 1.982 2.986 1.00 98.25 81 THR A N 1
ATOM 581 C CA . THR A 1 81 ? -10.329 2.574 4.125 1.00 98.25 81 THR A CA 1
ATOM 582 C C . THR A 1 81 ? -11.011 1.503 4.952 1.00 98.25 81 THR A C 1
ATOM 584 O O . THR A 1 81 ? -11.304 0.393 4.492 1.00 98.25 81 THR A O 1
ATOM 587 N N . ARG A 1 82 ? -11.290 1.863 6.199 1.00 97.81 82 ARG A N 1
ATOM 588 C CA . ARG A 1 82 ? -12.148 1.087 7.078 1.00 97.81 82 ARG A CA 1
ATOM 589 C C . ARG A 1 82 ? -13.087 2.028 7.828 1.00 97.81 82 ARG A C 1
ATOM 591 O O . ARG A 1 82 ? -12.593 2.897 8.554 1.00 97.81 82 ARG A O 1
ATOM 598 N N . PRO A 1 83 ? -14.414 1.890 7.658 1.00 93.44 83 PRO A N 1
ATOM 599 C CA . PRO A 1 83 ? -15.369 2.695 8.401 1.00 93.44 83 PRO A CA 1
ATOM 600 C C . PRO A 1 83 ? -15.265 2.410 9.903 1.00 93.44 83 PRO A C 1
ATOM 602 O O . PRO A 1 83 ? -14.891 1.310 10.323 1.00 93.44 83 PRO A O 1
ATOM 605 N N . ALA A 1 84 ? -15.596 3.424 10.702 1.00 84.19 84 ALA A N 1
ATOM 606 C CA . ALA A 1 84 ? -15.820 3.251 12.130 1.00 84.19 84 ALA A CA 1
ATOM 607 C C . ALA A 1 84 ? -17.004 2.299 12.376 1.00 84.19 84 ALA A C 1
ATOM 609 O O . ALA A 1 84 ? -17.864 2.133 11.508 1.00 84.19 84 ALA A O 1
ATOM 610 N N . GLN A 1 85 ? -16.994 1.658 13.546 1.00 74.38 85 GLN A N 1
ATOM 611 C CA . GLN A 1 85 ? -18.114 0.852 14.028 1.00 74.38 85 GLN A CA 1
ATOM 612 C C . GLN A 1 85 ? -19.299 1.741 14.415 1.00 74.38 85 GLN A C 1
ATOM 614 O O . GLN A 1 85 ? -19.045 2.840 14.958 1.00 74.38 85 GLN A O 1
#

pLDDT: mean 97.2, std 3.27, range [74.38, 98.81]

Secondary structure (DSSP, 8-state):
-EEEESSSPPP-SS-EEEEEEEE-SSS--EEEEEEETTPPPEEEEEESEEEEEEEE-TT--EEEEEEETTS-SEEEEEEE-----

Foldseek 3Di:
DKDKPPAQFEEDPDWGKIKIWDALVVQAKKWKWKDKQPPDIDTDDMGNIDIDMDTADAPIKMKIFIGGPVRPGTSDIDIYHYHYD

Radius of gyration: 12.7 Å; Cα contacts (8 Å, |Δi|>4): 230; chains: 1; bounding box: 33×22×34 Å

Sequence (85 aa):
MISAGPNPVPAGSGAGTTTIKWTTGDGTTGKVFVSADGAQETEFAEGPDGSHDAPIQAGVTYEFRLYNSDHTKQLAKITVTRPAQ

Nearest PDB structures (foldseek):
  4xed-assembly1_A  TM=5.476E-01  e=7.139E-02  Thermoplasmatales archaeon SCGC AB-540-F20
  4a2m-assembly1_B  TM=5.193E-01  e=8.844E-02  Bacteroides thetaiotaomicron VPI-5482
  2ypl-assembly1_D  TM=5.316E-01  e=5.463E-01  Homo sapiens
  6x58-assembly1_B  TM=4.113E-01  e=7.534E-01  Homo sapiens
  6fg9-assembly1_B  TM=4.434E-01  e=3.963E+00  Mus musculus

Solvent-accessible surface area (backbone atoms only — not comparable to full-atom values): 4614 Å² total; per-residue (Å²): 80,54,48,62,50,50,64,63,22,72,59,59,83,74,63,35,63,24,37,39,36,42,32,58,84,77,70,48,53,20,32,33,30,38,23,57,72,81,44,86,67,42,85,71,50,72,39,26,49,53,75,48,78,43,81,42,49,56,76,45,47,33,40,40,35,36,20,38,70,84,67,81,46,82,72,34,64,44,78,42,41,21,56,66,114

=== Feature glossary ===
The record interleaves many kinds of information about one protein. Here is each kind framed as the question it answers.

Q: Are the domains correctly placed relative to each other?
A: Predicted aligned error is AlphaFold's pairwise confidence. Unlike pLDDT (per-residue), PAE is per-residue-pair and captures whether two parts of the structure are correctly placed relative to each other. Units are ångströms of expected positional error.

Q: Which residues are in helices, strands, or loops?
A: Eight-state secondary structure (DSSP): H is the canonical α-helix, G the tighter 3₁₀-helix, I the wider π-helix; E/B are β-structure, T and S are turns and bends, and '-' is everything else. DSSP derives these from the pattern of main-chain N–H···O=C hydrogen bonds, not from the sequence.

Q: What if only a Cα trace is available?
A: P-SEA three-state annotation labels each residue as helix, strand, or coil based purely on the geometry of the Cα trace. It serves as a fallback when the full backbone (and thus DSSP) is unavailable.

Q: What are the backbone torsion angles?
A: φ (phi) and ψ (psi) are the two rotatable backbone dihedrals per residue: φ is the C(i-1)–N–Cα–C torsion, ψ is the N–Cα–C–N(i+1) torsion, both in degrees on (−180°, 180°]. α-helical residues cluster near (−60°, −45°); β-strand residues near (−120°, +130°). A Ramachandran plot is simply a scatter of (φ, ψ) for every residue.

Q: What known structures does this most resemble?
A: Structural nearest neighbors (via Foldseek easy-search vs the PDB). Reported per hit: target PDB id, E-value, and alignment TM-score. A TM-score above ~0.5 is the conventional threshold for 'same fold'.

Q: What family and function is it annotated with?
A: Database cross-references. InterPro integrates a dozen domain/family signature databases into unified entries with residue-range hits. GO terms attach function/process/location labels with evidence codes. CATH codes position the fold in a four-level structural taxonomy. Organism is the NCBI-taxonomy species name.

Q: Which residues are buried vs exposed?
A: Solvent accessibility: the surface area of each residue that a 1.4 Å water probe can touch, in Å². When only backbone atoms are present the absolute values are lower than full-atom SASA (side chains contribute most of the area) and are flagged as backbone-only.

Q: What do the diagnostic plots show?
A: Three diagnostic plots accompany the record. The Cα contact map visualizes the tertiary structure as a 2D adjacency matrix (8 Å cutoff, sequence-local contacts suppressed). The Ramachandran plot shows the distribution of backbone (φ, ψ) torsions, with points in the α and β basins ref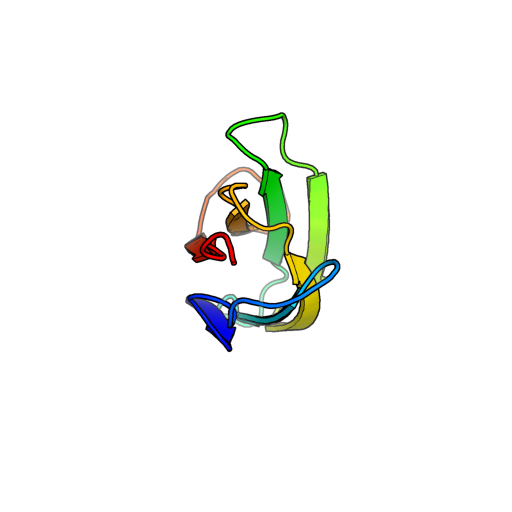lecting secondary structure content. The PAE plot shows AlphaFold's inter-residue confidence as a color matrix.

Q: What is the amino-acid chain?
A: The amino-acid sequence is the protein's primary structure: the linear order of residues from the N-terminus to the C-terminus, written in one-letter code. Everything else here — the 3D coordinates, the secondary structure, the domain annotations — is ultimately a consequence of this string.

Q: What do the rendered images show?
A: The six renders are orthographic views along the three Cartesian axes in both directions. Representation (cartoon, sticks, or surface) and color scheme (sequence-rainbow or by-chain) vary across proteins so the training set covers all the common visualization conventions.

Q: Where is each backbone atom in 3D?
A: The mmCIF table is the protein's shape written out atom by atom. For each backbone N, Cα, C, and carbonyl O, it records an (x, y, z) coordinate triple in Å plus the residue type, chain letter, and residue number.

Q: How mobile is each atom in the crystal?
A: For experimental (PDB) structures, the B-factor (temperature factor) quantifies the positional spread of each atom in the crystal — a combination of thermal vibration and static disorder — in units of Å². High B-factors mark flexible loops or poorly resolved regions; low B-factors mark the rigid, well-ordered core.

Q: How big and how compact is the whole molecule?
A: Three whole-structure scalars: the radius of gyration (RMS distance of Cα from centroid, in Å), the count of Cα–Cα contacts (pairs closer than 8 Å and separated by more than four residues in sequence — i.e. tertiary, not local, contacts), and the bounding-box dimensions. Together they distinguish compact globular folds from extended fibres or disordered chains.

Q: What does the local fold look like, residue by residue?
A: A 3Di character summarizes, for each residue, the relative orientation of the Cα frame of its nearest spatial neighbor. Because it encodes fold topology rather than chemistry, 3Di alignments detect remote structural similarity that sequence alignment misses.

Q: How confident is the AlphaFold model at each residue?
A: For AlphaFold models, the B-factor field carries pLDDT — the model's own estimate of local accuracy on a 0–100 scale. Regions with pLDDT<50 should be treated as essentially unmodeled; they often correspond to intrinsically disordered segments.